Protein AF-A0A2E2U5S4-F1 (afdb_monomer)

pLDDT: mean 83.82, std 11.04, range [49.12, 95.19]

Solvent-accessible surface area (backbone atoms only — not comparable to full-atom values): 4292 Å² total; per-residue (Å²): 136,59,72,68,58,52,55,52,51,53,53,54,50,51,52,53,51,48,53,50,44,55,52,51,62,73,70,53,58,86,89,43,53,71,59,49,53,51,46,53,52,51,49,51,52,51,52,50,53,50,53,52,48,53,52,53,50,51,54,51,53,51,51,51,49,37,72,77,41,81,82,68,82,128

Mean predicted aligned error: 7.26 Å

Nearest PDB structures (foldseek):
  5n72-assembly1_A-2  TM=6.256E-01  e=4.137E+00  Legionella pneumophila
  7vqt-assembly1_A  TM=6.381E-01  e=3.618E+00  Homo sapiens
  5n6x-assembly1_A  TM=6.230E-01  e=5.059E+00  Legionella pneumophila
  4j2c-assembly1_A  TM=6.080E-01  e=5.059E+00  Homo sapiens
  5j45-assembly1_A  TM=5.109E-01  e=2.767E+00  Drosophila melanogaster

Foldseek 3Di:
DDPVVVLVVLLVVLVVLLVVLVVCLVPDDPVPVVVNVVSVVVNVVSVVVNVVSVVVVVVVVVVVVCVVPVPDDD

Sequence (74 aa):
MGERDQKVKIKQRLNALLLRNKKLQKSLKPTQEITMKRLQLNEIQLRNNYRLTEIKVKAMDEDIIRKGCPGVTL

Secondary structure (DSSP, 8-state):
--HHHHHHHHHHHHHHHHHHHHHHHHT--TT-HHHHHHHHHHHHHHHHHHHHHHHHHHHHHHHHHHHHSTT---

Structure (mmCIF, N/CA/C/O backbone):
data_AF-A0A2E2U5S4-F1
#
_entry.id   AF-A0A2E2U5S4-F1
#
loop_
_atom_site.group_PDB
_atom_site.id
_atom_site.type_symbol
_atom_site.label_atom_id
_atom_site.label_alt_id
_atom_site.label_comp_id
_atom_site.label_asym_id
_atom_site.label_entity_id
_atom_site.label_seq_id
_atom_site.pdbx_PDB_ins_code
_atom_site.Cartn_x
_atom_site.Cartn_y
_atom_site.Cartn_z
_atom_site.occupancy
_atom_site.B_iso_or_equiv
_atom_site.auth_seq_id
_atom_site.auth_comp_id
_atom_site.auth_asym_id
_atom_site.auth_atom_id
_atom_site.pdbx_PDB_model_num
ATOM 1 N N . MET A 1 1 ? 10.992 -12.622 -14.832 1.00 49.12 1 MET A N 1
ATOM 2 C CA . MET A 1 1 ? 9.787 -11.803 -14.549 1.00 49.12 1 MET A CA 1
ATOM 3 C C . MET A 1 1 ? 10.082 -10.385 -14.994 1.00 49.12 1 MET A C 1
ATOM 5 O O . MET A 1 1 ? 11.087 -9.847 -14.549 1.00 49.12 1 MET A O 1
ATOM 9 N N . GLY A 1 2 ? 9.283 -9.831 -15.905 1.00 69.88 2 GLY A N 1
ATOM 10 C CA . GLY A 1 2 ? 9.564 -8.527 -16.512 1.00 69.88 2 GLY A CA 1
ATOM 11 C C . GLY A 1 2 ? 9.207 -7.354 -15.597 1.00 69.88 2 GLY A C 1
ATOM 12 O O . GLY A 1 2 ? 8.372 -7.481 -14.702 1.00 69.88 2 GLY A O 1
ATOM 13 N N . GLU A 1 3 ? 9.805 -6.189 -15.845 1.00 64.88 3 GLU A N 1
ATOM 14 C CA . GLU A 1 3 ? 9.545 -4.958 -15.083 1.00 64.88 3 GLU A CA 1
ATOM 15 C C . GLU A 1 3 ? 8.054 -4.574 -15.083 1.00 64.88 3 GLU A C 1
ATOM 17 O O . GLU A 1 3 ? 7.530 -4.114 -14.069 1.00 64.88 3 GLU A O 1
ATOM 22 N N . ARG A 1 4 ? 7.324 -4.856 -16.174 1.00 62.75 4 ARG A N 1
ATOM 23 C CA . ARG A 1 4 ? 5.862 -4.670 -16.271 1.00 62.75 4 ARG A CA 1
ATOM 24 C C . ARG A 1 4 ? 5.076 -5.433 -15.200 1.00 62.75 4 ARG A C 1
ATOM 26 O O . ARG A 1 4 ? 4.169 -4.858 -14.598 1.00 62.75 4 ARG A O 1
ATOM 33 N N . ASP A 1 5 ? 5.445 -6.676 -14.902 1.00 73.56 5 ASP A N 1
ATOM 34 C CA . ASP A 1 5 ? 4.744 -7.488 -13.898 1.00 73.56 5 ASP A CA 1
ATOM 35 C C . ASP A 1 5 ? 4.948 -6.928 -12.488 1.00 73.56 5 ASP A C 1
ATOM 37 O O . ASP A 1 5 ? 4.045 -6.964 -11.649 1.00 73.56 5 ASP A O 1
ATOM 41 N N . GLN A 1 6 ? 6.131 -6.365 -12.222 1.00 75.44 6 GLN A N 1
ATOM 42 C CA . GLN A 1 6 ? 6.416 -5.705 -10.951 1.00 75.44 6 GLN A CA 1
ATOM 43 C C . GLN A 1 6 ? 5.577 -4.433 -10.783 1.00 75.44 6 GLN A C 1
ATOM 45 O O . GLN A 1 6 ? 5.016 -4.218 -9.706 1.00 75.44 6 GLN A O 1
ATOM 50 N N . LYS A 1 7 ? 5.407 -3.635 -11.850 1.00 72.31 7 LYS A N 1
ATOM 51 C CA . LYS A 1 7 ? 4.548 -2.435 -11.846 1.00 72.31 7 LYS A CA 1
ATOM 52 C C . LYS A 1 7 ? 3.107 -2.783 -11.456 1.00 72.31 7 LYS A C 1
ATOM 54 O O . LYS A 1 7 ? 2.533 -2.155 -10.563 1.00 72.31 7 LYS A O 1
ATOM 59 N N . VAL A 1 8 ? 2.540 -3.818 -12.082 1.00 79.38 8 VAL A N 1
ATOM 60 C CA . VAL A 1 8 ? 1.169 -4.281 -11.809 1.00 79.38 8 VAL A CA 1
ATOM 61 C C . VAL A 1 8 ? 1.032 -4.790 -10.372 1.00 79.38 8 VAL A C 1
ATOM 63 O O . VAL A 1 8 ? 0.114 -4.373 -9.662 1.00 79.38 8 VAL A O 1
ATOM 66 N N . LYS A 1 9 ? 1.976 -5.615 -9.898 1.00 85.44 9 LYS A N 1
ATOM 67 C CA . LYS A 1 9 ? 1.965 -6.146 -8.524 1.00 85.44 9 LYS A CA 1
ATOM 68 C C . LYS A 1 9 ? 2.032 -5.045 -7.465 1.00 85.44 9 LYS A C 1
ATOM 70 O O . LYS A 1 9 ? 1.296 -5.103 -6.479 1.00 85.44 9 LYS A O 1
ATOM 75 N N . ILE A 1 10 ? 2.876 -4.028 -7.656 1.00 85.06 10 ILE A N 1
ATOM 76 C CA . ILE A 1 10 ? 2.994 -2.914 -6.704 1.00 85.06 10 ILE A CA 1
ATOM 77 C C . ILE A 1 10 ? 1.690 -2.110 -6.654 1.00 85.06 10 ILE A C 1
ATOM 79 O O . ILE A 1 10 ? 1.188 -1.840 -5.560 1.00 85.06 10 ILE A O 1
ATOM 83 N N . LYS A 1 11 ? 1.088 -1.794 -7.811 1.00 82.62 11 LYS A N 1
ATOM 84 C CA . LYS A 1 11 ? -0.209 -1.097 -7.866 1.00 82.62 11 LYS A CA 1
ATOM 85 C C . LYS A 1 11 ? -1.320 -1.888 -7.173 1.00 82.62 11 LYS A C 1
ATOM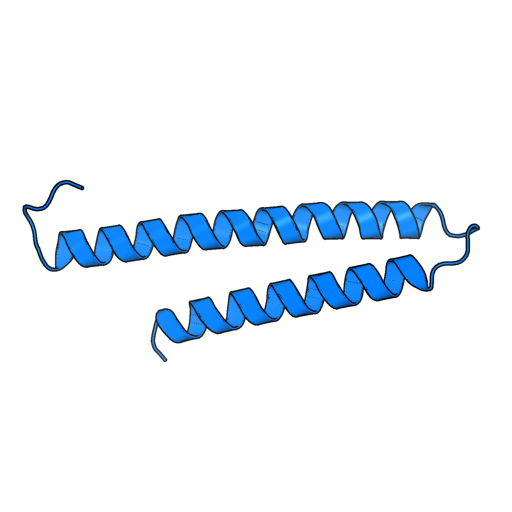 87 O O . LYS A 1 11 ? -2.039 -1.331 -6.344 1.00 82.62 11 LYS A O 1
ATOM 92 N N . GLN A 1 12 ? -1.432 -3.185 -7.458 1.00 88.19 12 GLN A N 1
ATOM 93 C CA . GLN A 1 12 ? -2.417 -4.063 -6.816 1.00 88.19 12 GLN A CA 1
ATOM 94 C C . GLN A 1 12 ? -2.226 -4.112 -5.295 1.00 88.19 12 GLN A C 1
ATOM 96 O O . GLN A 1 12 ? -3.194 -3.979 -4.544 1.00 88.19 12 GLN A O 1
ATOM 101 N N . ARG A 1 13 ? -0.977 -4.228 -4.827 1.00 90.25 13 ARG A N 1
ATOM 102 C CA . ARG A 1 13 ? -0.648 -4.253 -3.396 1.00 90.25 13 ARG A CA 1
ATOM 103 C C . ARG A 1 13 ? -1.013 -2.946 -2.693 1.00 90.25 13 ARG A C 1
ATOM 105 O O . ARG A 1 13 ? -1.630 -2.987 -1.631 1.00 90.25 13 ARG A O 1
ATOM 112 N N . LEU A 1 14 ? -0.663 -1.797 -3.272 1.00 88.75 14 LEU A N 1
ATOM 113 C CA . LEU A 1 14 ? -0.997 -0.486 -2.704 1.00 88.75 14 LEU A CA 1
ATOM 114 C C . LEU A 1 14 ? -2.514 -0.272 -2.637 1.00 88.75 14 LEU A C 1
ATOM 116 O O . LEU A 1 14 ? -3.021 0.168 -1.604 1.00 88.75 14 LEU A O 1
ATOM 120 N N . ASN A 1 15 ? -3.250 -0.670 -3.678 1.00 88.88 15 ASN A N 1
ATOM 121 C CA . ASN A 1 15 ? -4.713 -0.614 -3.681 1.00 88.88 15 ASN A CA 1
ATOM 122 C C . ASN A 1 15 ? -5.335 -1.514 -2.607 1.00 88.88 15 ASN A C 1
ATOM 124 O O . ASN A 1 15 ? -6.241 -1.080 -1.893 1.00 88.88 15 ASN A O 1
ATOM 128 N N . ALA A 1 16 ? -4.830 -2.738 -2.437 1.00 92.81 16 ALA A N 1
ATOM 129 C CA . ALA A 1 16 ? -5.301 -3.645 -1.392 1.00 92.81 16 ALA A CA 1
ATOM 130 C C . ALA A 1 16 ? -5.069 -3.070 0.018 1.00 92.81 16 ALA A C 1
ATOM 132 O O . ALA A 1 16 ? -5.958 -3.131 0.872 1.00 92.81 16 ALA A O 1
ATOM 133 N N . LEU A 1 17 ? -3.904 -2.457 0.256 1.00 92.19 17 LEU A N 1
ATOM 134 C CA . LEU A 1 17 ? -3.589 -1.795 1.525 1.00 92.19 17 LEU A CA 1
ATOM 1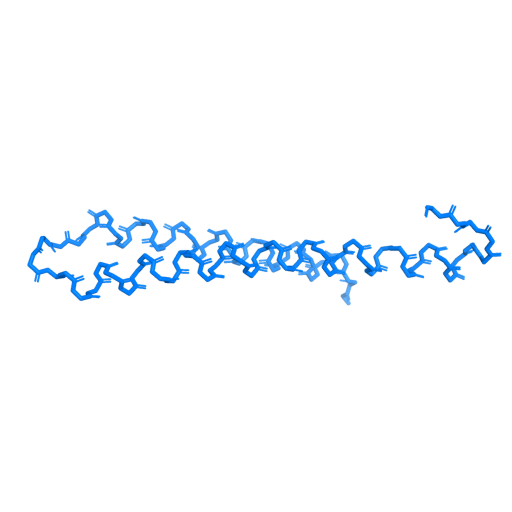35 C C . LEU A 1 17 ? -4.497 -0.590 1.787 1.00 92.19 17 LEU A C 1
ATOM 137 O O . LEU A 1 17 ? -4.974 -0.421 2.910 1.00 92.19 17 LEU A O 1
ATOM 141 N N . LEU A 1 18 ? -4.788 0.210 0.762 1.00 91.12 18 LEU A N 1
ATOM 142 C CA . LEU A 1 18 ? -5.667 1.372 0.878 1.00 91.12 18 LEU A CA 1
ATOM 143 C C . LEU A 1 18 ? -7.119 0.958 1.152 1.00 91.12 18 LEU A C 1
ATOM 145 O O . LEU A 1 18 ? -7.781 1.540 2.013 1.00 91.12 18 LEU A O 1
ATOM 149 N N . LEU A 1 19 ? -7.600 -0.099 0.491 1.00 93.38 19 LEU A N 1
ATOM 150 C CA . LEU A 1 19 ? -8.918 -0.674 0.759 1.00 93.38 19 LEU A CA 1
ATOM 151 C C . LEU 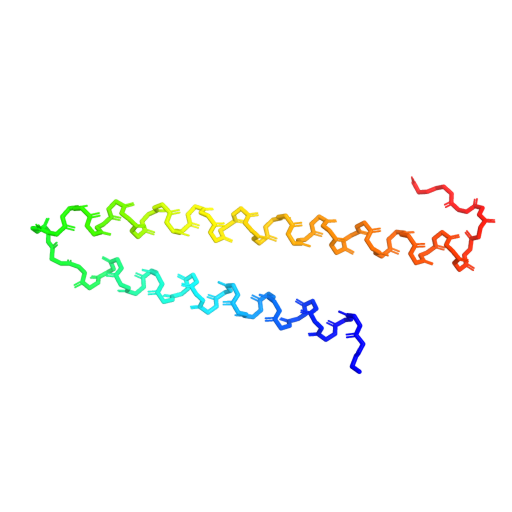A 1 19 ? -9.018 -1.204 2.195 1.00 93.38 19 LEU A C 1
ATOM 153 O O . LEU A 1 19 ? -10.007 -0.946 2.883 1.00 93.38 19 LEU A O 1
ATOM 157 N N . ARG A 1 20 ? -7.987 -1.915 2.668 1.00 93.31 20 ARG A N 1
ATOM 158 C CA . ARG A 1 20 ? -7.923 -2.409 4.049 1.00 93.31 20 ARG A CA 1
ATOM 159 C C . ARG A 1 20 ? -7.913 -1.259 5.054 1.00 93.31 20 ARG A C 1
ATOM 161 O O . ARG A 1 20 ? -8.648 -1.322 6.033 1.00 93.31 20 ARG A O 1
ATOM 168 N N . ASN A 1 21 ? -7.137 -0.207 4.799 1.00 93.50 21 ASN A N 1
ATOM 169 C CA . ASN A 1 21 ? -7.083 0.976 5.656 1.00 93.50 21 ASN A CA 1
ATOM 170 C C . ASN A 1 21 ? -8.470 1.629 5.791 1.00 93.50 21 ASN A C 1
ATOM 172 O O . ASN A 1 21 ? -8.950 1.814 6.906 1.00 93.50 21 ASN A O 1
ATOM 176 N N . LYS A 1 22 ? -9.177 1.841 4.673 1.00 92.06 22 LYS A N 1
ATOM 177 C CA . LYS A 1 22 ? -10.549 2.376 4.680 1.00 92.06 22 LYS A CA 1
ATOM 178 C C . L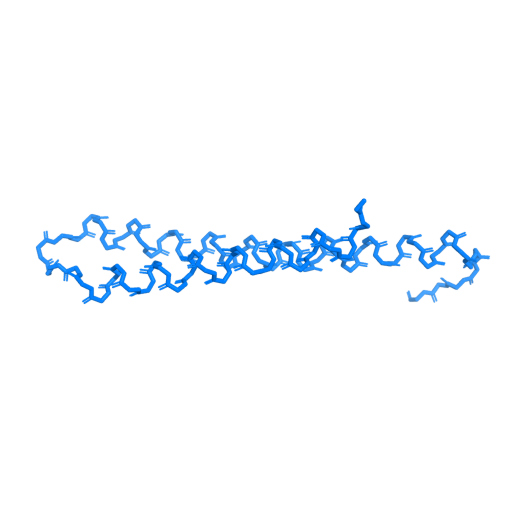YS A 1 22 ? -11.536 1.495 5.446 1.00 92.06 22 LYS A C 1
ATOM 180 O O . LYS A 1 22 ? -12.393 2.016 6.153 1.00 92.06 22 LYS A O 1
ATOM 185 N N . LYS A 1 23 ? -11.435 0.166 5.322 1.00 95.06 23 LYS A N 1
ATOM 186 C CA . LYS A 1 23 ? -12.271 -0.762 6.106 1.00 95.06 23 LYS A CA 1
ATOM 187 C C . LYS A 1 23 ? -12.010 -0.617 7.607 1.00 95.06 23 LYS A C 1
ATOM 189 O O . LYS A 1 23 ? -12.967 -0.547 8.366 1.00 95.06 23 LYS A O 1
ATOM 194 N N . LEU A 1 24 ? -10.742 -0.510 8.009 1.00 92.56 24 LEU A N 1
ATOM 195 C CA . LEU A 1 24 ? -10.359 -0.325 9.411 1.00 92.56 24 LEU A CA 1
ATOM 196 C C . LEU A 1 24 ? -10.856 1.010 9.976 1.00 92.56 24 LEU A C 1
ATOM 198 O O . LEU A 1 24 ? -11.359 1.031 11.093 1.00 92.56 24 LEU A O 1
ATOM 202 N N . GLN A 1 25 ? -10.776 2.096 9.198 1.00 90.88 25 GLN A N 1
ATOM 203 C CA . GLN A 1 25 ? -11.323 3.397 9.604 1.00 90.88 25 GLN A CA 1
ATOM 204 C C . GLN A 1 25 ? -12.839 3.320 9.846 1.00 90.88 25 GLN A C 1
ATOM 206 O O . GLN A 1 25 ? -13.330 3.866 10.826 1.00 90.88 25 GLN A O 1
ATOM 211 N N . LYS A 1 26 ? -13.582 2.598 8.993 1.00 91.75 26 LYS A N 1
ATOM 212 C CA . LYS A 1 26 ? -15.038 2.416 9.145 1.00 91.75 26 LYS A CA 1
ATOM 213 C C . LYS A 1 26 ? -15.431 1.569 10.356 1.00 91.75 26 LYS A C 1
ATOM 215 O O . LYS A 1 26 ? -16.511 1.766 10.895 1.00 91.75 26 LYS A O 1
ATOM 220 N N . SER A 1 27 ? -14.593 0.612 10.757 1.00 92.06 27 SER A N 1
ATOM 221 C CA . SER A 1 27 ? -14.866 -0.278 11.894 1.00 92.06 27 SER A CA 1
ATOM 222 C C . SER A 1 27 ? -14.383 0.268 13.241 1.00 92.06 27 SER A C 1
ATOM 224 O O . SER A 1 27 ? -14.533 -0.407 14.258 1.00 92.06 27 SER A O 1
ATOM 226 N N . LEU A 1 28 ? -13.734 1.435 13.257 1.00 91.62 28 LEU A N 1
ATOM 227 C CA . LEU A 1 28 ? -13.143 1.987 14.469 1.00 91.62 28 LEU A CA 1
ATOM 228 C C . LEU A 1 28 ? -14.215 2.536 15.412 1.00 91.62 28 LEU A C 1
ATOM 230 O O . LEU A 1 28 ? -15.148 3.213 14.983 1.00 91.62 28 LEU A O 1
ATOM 234 N N . LYS A 1 29 ? -14.044 2.304 16.717 1.00 90.88 29 LYS A N 1
ATOM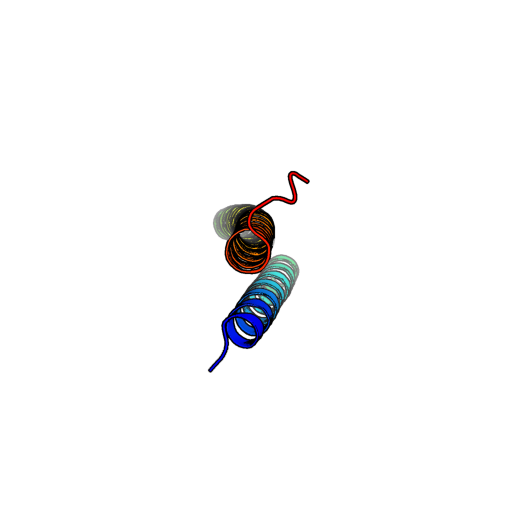 235 C CA . LYS A 1 29 ? -14.879 2.966 17.725 1.00 90.88 29 LYS A CA 1
ATOM 236 C C . LYS A 1 29 ? -14.448 4.435 17.870 1.00 90.88 29 LYS A C 1
ATOM 238 O O . LYS A 1 29 ? -13.246 4.702 17.809 1.00 90.88 29 LYS A O 1
ATOM 243 N N . PRO A 1 30 ? -15.372 5.374 18.156 1.00 83.94 30 PRO A N 1
ATOM 244 C CA . PRO A 1 30 ? -15.035 6.787 18.372 1.00 83.94 30 PRO A CA 1
ATOM 245 C C . PRO A 1 30 ? -13.987 7.016 19.470 1.00 83.94 30 PRO A C 1
ATOM 247 O O . PRO A 1 30 ? -13.181 7.931 19.378 1.00 83.94 30 PRO A O 1
ATOM 250 N N . THR A 1 31 ? -13.930 6.132 20.468 1.00 89.94 31 THR A N 1
ATOM 251 C CA . THR A 1 31 ? -12.952 6.184 21.566 1.00 89.94 31 THR A CA 1
ATOM 252 C C . THR A 1 31 ? -11.510 5.877 21.139 1.00 89.94 3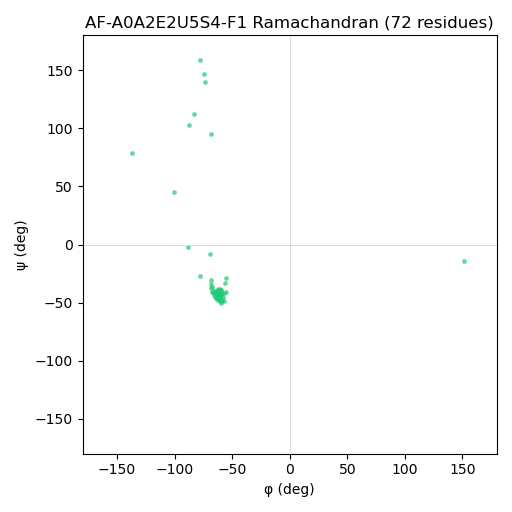1 THR A C 1
ATOM 254 O O . THR A 1 31 ? -10.586 6.030 21.933 1.00 89.94 31 THR A O 1
ATOM 257 N N . GLN A 1 32 ? -11.280 5.440 19.898 1.00 90.75 32 GLN A N 1
ATOM 258 C CA . GLN A 1 32 ? -9.971 5.018 19.389 1.00 90.75 32 GLN A CA 1
ATOM 259 C C . GLN A 1 32 ? -9.295 6.105 18.534 1.00 90.75 32 GLN A C 1
ATOM 261 O O . GLN A 1 32 ? -8.741 5.819 17.469 1.00 90.75 32 GLN A O 1
ATOM 266 N N . GLU A 1 33 ? -9.302 7.357 18.999 1.00 90.69 33 GLU A N 1
ATOM 267 C CA . GLU A 1 33 ? -8.807 8.520 18.242 1.00 90.69 33 GLU A CA 1
ATOM 268 C C . GLU A 1 33 ? -7.355 8.384 17.758 1.00 90.69 33 GLU A C 1
ATOM 270 O O . GLU A 1 33 ? -7.034 8.730 16.620 1.00 90.69 33 GLU A O 1
ATOM 275 N N . ILE A 1 34 ? -6.460 7.843 18.593 1.00 93.62 34 ILE A N 1
ATOM 276 C CA . ILE A 1 34 ? -5.045 7.647 18.231 1.00 93.62 34 ILE A CA 1
ATOM 277 C C . ILE A 1 34 ? -4.926 6.694 17.037 1.00 93.62 34 ILE A C 1
ATOM 279 O O . ILE A 1 34 ? -4.166 6.944 16.097 1.00 93.62 34 ILE A O 1
ATOM 283 N N . THR A 1 35 ? -5.692 5.605 17.051 1.00 91.12 35 THR A N 1
ATOM 284 C CA . THR A 1 35 ? -5.702 4.631 15.958 1.00 91.12 35 THR A CA 1
ATOM 285 C C . THR A 1 35 ? -6.300 5.244 14.692 1.00 91.12 35 THR A C 1
ATOM 287 O O . THR A 1 35 ? -5.770 5.006 13.608 1.00 91.12 35 THR A O 1
ATOM 290 N N . MET A 1 36 ? -7.321 6.100 14.813 1.00 92.31 36 MET A N 1
ATOM 291 C CA . MET A 1 36 ? -7.885 6.838 13.678 1.00 92.31 36 MET A CA 1
ATOM 292 C C . MET A 1 36 ? -6.837 7.744 13.021 1.00 92.31 36 MET A C 1
ATOM 294 O O . MET A 1 36 ? -6.616 7.650 11.813 1.00 92.31 36 MET A O 1
ATOM 298 N N . LYS A 1 37 ? -6.107 8.540 13.815 1.00 93.62 37 LYS A N 1
ATOM 299 C CA . LYS A 1 37 ? -5.021 9.406 13.319 1.00 93.62 37 LYS A CA 1
ATOM 300 C C . LYS A 1 37 ? -3.924 8.604 12.612 1.00 93.62 37 LYS A C 1
ATOM 302 O O . LYS A 1 37 ? -3.452 8.997 11.546 1.00 93.62 37 LYS A O 1
ATOM 307 N N . ARG A 1 38 ? -3.545 7.442 13.156 1.00 94.12 38 ARG A N 1
ATOM 308 C CA . ARG A 1 38 ? -2.569 6.537 12.517 1.00 94.12 38 ARG A CA 1
ATOM 309 C C . ARG A 1 38 ? -3.080 5.971 11.193 1.00 94.12 38 ARG A C 1
ATOM 311 O O . ARG A 1 38 ? -2.319 5.888 10.233 1.00 94.12 38 ARG A O 1
ATOM 318 N N . LEU A 1 39 ? -4.354 5.589 11.119 1.00 91.69 39 LEU A N 1
ATOM 319 C CA . LEU A 1 39 ? -4.951 5.094 9.879 1.00 91.69 39 LEU A CA 1
ATOM 320 C C . LEU A 1 39 ? -5.014 6.185 8.805 1.00 91.69 39 LEU A C 1
ATOM 322 O O . LEU A 1 39 ? -4.672 5.898 7.659 1.00 91.69 39 LEU A O 1
ATOM 326 N N . GLN A 1 40 ? -5.355 7.420 9.176 1.00 92.75 40 GLN A N 1
ATOM 327 C CA . GLN A 1 40 ? -5.324 8.575 8.275 1.00 92.75 40 GLN A CA 1
ATOM 328 C C . GLN A 1 40 ? -3.907 8.857 7.760 1.00 92.75 40 GLN A C 1
ATOM 330 O O . GLN A 1 40 ? -3.707 8.992 6.553 1.00 92.75 40 GLN A O 1
ATOM 335 N N . LEU A 1 41 ? -2.902 8.863 8.643 1.00 95.19 41 LEU A N 1
ATOM 336 C CA . LEU A 1 41 ? -1.501 9.018 8.240 1.00 95.19 41 LEU A CA 1
ATOM 337 C C . LEU A 1 41 ? -1.072 7.918 7.257 1.00 95.19 41 LEU A C 1
ATOM 339 O O . LEU A 1 41 ? -0.475 8.207 6.220 1.00 95.19 41 LEU A O 1
ATOM 343 N N . ASN A 1 42 ? -1.428 6.666 7.548 1.00 93.44 42 ASN A N 1
ATOM 344 C CA . ASN A 1 42 ? -1.154 5.540 6.661 1.00 93.44 42 ASN A CA 1
ATOM 345 C C . ASN A 1 42 ? -1.829 5.710 5.291 1.00 93.44 42 ASN A C 1
ATOM 347 O O . ASN A 1 42 ? -1.234 5.362 4.274 1.00 93.44 42 ASN A O 1
ATOM 351 N N . GLU A 1 43 ? -3.052 6.243 5.230 1.00 93.56 43 GLU A N 1
ATOM 352 C CA . GLU A 1 43 ? -3.718 6.524 3.955 1.00 93.56 43 GLU A CA 1
ATOM 353 C C . GLU A 1 43 ? -2.940 7.559 3.130 1.00 93.56 43 GLU A C 1
ATOM 355 O O . GLU A 1 43 ? -2.709 7.341 1.938 1.00 93.56 43 GLU A O 1
ATOM 360 N N . ILE A 1 44 ? -2.491 8.647 3.761 1.00 94.81 44 ILE A N 1
ATOM 361 C CA . ILE A 1 44 ? -1.682 9.687 3.110 1.00 94.81 44 ILE A CA 1
ATOM 362 C C . ILE A 1 44 ? -0.382 9.082 2.564 1.00 94.81 44 ILE A C 1
ATOM 364 O O . ILE A 1 44 ? -0.052 9.264 1.391 1.00 94.81 44 ILE A O 1
ATOM 368 N N . GLN A 1 45 ? 0.327 8.298 3.377 1.00 94.31 45 GLN A N 1
ATOM 369 C CA . GLN A 1 45 ? 1.569 7.641 2.969 1.00 94.31 45 GLN A CA 1
ATOM 370 C C . GLN A 1 45 ? 1.359 6.665 1.805 1.00 94.31 45 GLN A C 1
ATOM 372 O O . GLN A 1 45 ? 2.140 6.663 0.854 1.00 94.31 45 GLN A O 1
ATOM 377 N N . LEU A 1 46 ? 0.292 5.860 1.832 1.00 90.62 46 LEU A N 1
ATOM 378 C CA . LEU A 1 46 ? -0.034 4.932 0.745 1.00 90.62 46 LEU A CA 1
ATOM 379 C C . LEU A 1 46 ? -0.326 5.669 -0.569 1.00 90.62 46 LEU A C 1
ATOM 381 O O . LEU A 1 46 ? 0.142 5.237 -1.623 1.00 90.62 46 LEU A O 1
ATOM 385 N N . ARG A 1 47 ? -1.045 6.797 -0.515 1.00 90.00 47 ARG A N 1
ATOM 386 C CA . ARG A 1 47 ? -1.319 7.639 -1.693 1.00 90.00 47 ARG A CA 1
ATOM 387 C C . ARG A 1 47 ? -0.047 8.271 -2.251 1.00 90.00 47 ARG A C 1
ATOM 389 O O . ARG A 1 47 ? 0.163 8.245 -3.463 1.00 90.00 47 ARG A O 1
ATOM 396 N N . ASN A 1 48 ? 0.821 8.778 -1.379 1.00 92.25 48 ASN A N 1
ATOM 397 C CA . ASN A 1 48 ? 2.103 9.352 -1.784 1.00 92.25 48 ASN A CA 1
ATOM 398 C C . ASN A 1 48 ? 2.995 8.297 -2.446 1.00 92.25 48 ASN A C 1
ATOM 400 O O . ASN A 1 48 ? 3.518 8.529 -3.533 1.00 92.25 48 ASN A O 1
ATOM 404 N N . ASN A 1 49 ? 3.094 7.107 -1.852 1.00 89.19 49 ASN A N 1
ATOM 405 C CA . ASN A 1 49 ? 3.854 5.995 -2.418 1.00 89.19 49 ASN A CA 1
ATOM 406 C C . ASN A 1 49 ? 3.306 5.542 -3.772 1.00 89.19 49 ASN A C 1
ATOM 408 O O . ASN A 1 49 ? 4.085 5.243 -4.678 1.00 89.19 49 ASN A O 1
ATOM 412 N N . TYR A 1 50 ? 1.982 5.527 -3.940 1.00 87.88 50 TYR A N 1
ATOM 413 C CA . TYR A 1 50 ? 1.365 5.244 -5.232 1.00 87.88 50 TYR A CA 1
ATOM 414 C C . TYR A 1 50 ? 1.796 6.267 -6.288 1.00 87.88 50 TYR A C 1
ATOM 416 O O . TYR A 1 50 ? 2.315 5.883 -7.335 1.00 87.88 50 TYR A O 1
ATOM 424 N N . ARG A 1 51 ? 1.689 7.564 -5.978 1.00 88.38 51 ARG A N 1
ATOM 425 C CA . ARG A 1 51 ? 2.088 8.645 -6.890 1.00 88.38 51 ARG A CA 1
ATOM 426 C C . ARG A 1 51 ? 3.579 8.596 -7.239 1.00 88.38 51 ARG A C 1
ATOM 428 O O . ARG A 1 51 ? 3.936 8.717 -8.407 1.00 88.38 51 ARG A O 1
ATOM 435 N N . LEU A 1 52 ? 4.446 8.377 -6.251 1.00 89.56 52 LEU A N 1
ATOM 436 C CA . LEU A 1 52 ? 5.892 8.236 -6.463 1.00 89.56 52 LEU A CA 1
ATOM 437 C C . LEU A 1 52 ? 6.224 7.021 -7.332 1.00 89.56 52 LEU A C 1
ATOM 439 O O . LEU A 1 52 ? 7.078 7.104 -8.213 1.00 89.56 52 LEU A O 1
ATOM 443 N N . THR A 1 53 ? 5.519 5.908 -7.125 1.00 85.75 53 THR A N 1
ATOM 444 C CA . THR A 1 53 ? 5.675 4.714 -7.960 1.00 85.75 53 THR A CA 1
ATOM 445 C C . THR A 1 53 ? 5.286 5.014 -9.404 1.00 85.75 53 THR A C 1
ATOM 447 O O . THR A 1 53 ? 6.013 4.624 -10.309 1.00 85.75 53 THR A O 1
ATOM 450 N N . GLU A 1 54 ? 4.190 5.739 -9.649 1.00 85.12 54 GLU A N 1
ATOM 451 C CA . GLU A 1 54 ? 3.797 6.127 -11.011 1.00 85.12 54 GLU A CA 1
ATOM 452 C C . GLU A 1 54 ? 4.829 7.024 -11.699 1.00 85.12 54 GLU A C 1
ATOM 454 O O . GLU A 1 54 ? 5.125 6.812 -12.873 1.00 85.12 54 GLU A O 1
ATOM 459 N N . ILE A 1 55 ? 5.415 7.978 -10.972 1.00 87.69 55 ILE A N 1
ATOM 460 C CA . ILE A 1 55 ? 6.494 8.829 -11.495 1.00 87.69 55 ILE A CA 1
ATOM 461 C C . ILE A 1 55 ? 7.711 7.974 -11.864 1.00 87.69 55 ILE A C 1
ATOM 463 O O . ILE A 1 55 ? 8.228 8.086 -12.972 1.00 87.69 55 ILE A O 1
ATOM 467 N N . LYS A 1 56 ? 8.133 7.069 -10.973 1.00 84.88 56 LYS A N 1
ATOM 468 C CA . LYS A 1 56 ? 9.271 6.174 -11.222 1.00 84.88 56 LYS A CA 1
ATOM 469 C C . LYS A 1 56 ? 9.029 5.262 -12.425 1.00 84.88 56 LYS A C 1
ATOM 471 O O . LYS A 1 56 ? 9.930 5.041 -13.223 1.00 84.88 56 LYS A O 1
ATOM 476 N N . VAL A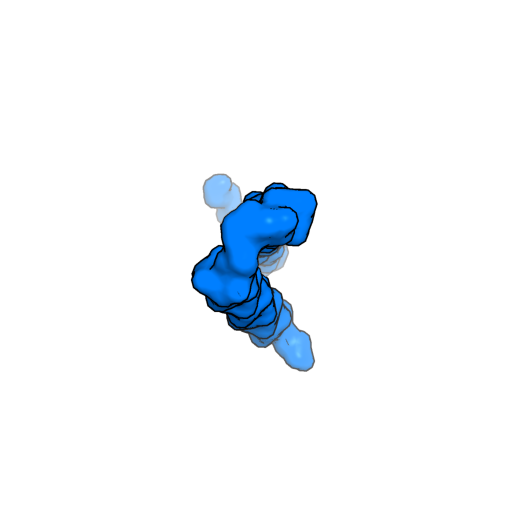 1 57 ? 7.804 4.764 -12.569 1.00 82.62 57 VAL A N 1
ATOM 477 C CA . VAL A 1 57 ? 7.380 3.950 -13.710 1.00 82.62 57 VAL A CA 1
ATOM 478 C C . VAL A 1 57 ? 7.517 4.706 -15.026 1.00 82.62 57 VAL A C 1
ATOM 480 O O . VAL A 1 57 ? 8.084 4.142 -15.958 1.00 82.62 57 VAL A O 1
ATOM 483 N N . LYS A 1 58 ? 7.049 5.959 -15.080 1.00 82.44 58 LYS A N 1
ATOM 484 C CA . LYS A 1 58 ? 7.183 6.815 -16.265 1.00 82.44 58 LYS A CA 1
ATOM 485 C C . LYS A 1 58 ? 8.645 7.092 -16.599 1.00 82.44 58 LYS A C 1
ATOM 487 O O . LYS A 1 58 ? 9.043 6.890 -17.736 1.00 82.44 58 LYS A O 1
ATOM 492 N N . ALA A 1 59 ? 9.452 7.444 -15.599 1.00 84.12 59 ALA A N 1
ATOM 493 C CA . ALA A 1 59 ? 10.881 7.682 -15.788 1.00 84.12 59 ALA A CA 1
ATOM 494 C C . ALA A 1 59 ? 11.620 6.442 -16.327 1.00 84.12 59 ALA A C 1
ATOM 496 O O . ALA A 1 59 ? 12.487 6.565 -17.186 1.00 84.12 59 ALA A O 1
ATOM 497 N N . MET A 1 60 ? 11.260 5.239 -15.860 1.00 80.50 60 MET A N 1
ATOM 498 C CA . MET A 1 60 ? 11.804 3.990 -16.409 1.00 80.50 60 MET A CA 1
ATOM 499 C C . MET A 1 60 ? 11.376 3.765 -17.863 1.00 80.50 60 MET A C 1
ATOM 501 O O . MET A 1 60 ? 12.194 3.348 -18.675 1.00 80.50 60 MET A O 1
ATOM 505 N N . ASP A 1 61 ? 10.112 4.036 -18.201 1.00 79.62 61 ASP A N 1
ATOM 506 C CA . ASP A 1 61 ? 9.628 3.890 -19.578 1.00 79.62 61 ASP A CA 1
ATOM 507 C C . ASP A 1 61 ? 10.332 4.887 -20.522 1.00 79.62 61 ASP A C 1
ATOM 509 O O . ASP A 1 61 ? 10.742 4.505 -21.615 1.00 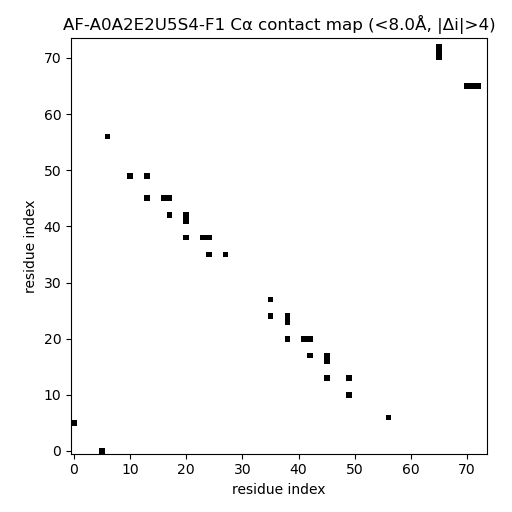79.62 61 ASP A O 1
ATOM 513 N N . GLU A 1 62 ? 10.561 6.127 -20.081 1.00 81.75 62 GLU A N 1
ATOM 514 C CA . GLU A 1 62 ? 11.342 7.128 -20.822 1.00 81.75 62 GLU A CA 1
ATOM 515 C C . GLU A 1 62 ? 12.804 6.706 -21.033 1.00 81.75 62 GLU A C 1
ATOM 517 O O . GLU A 1 62 ? 13.331 6.863 -22.133 1.00 81.75 62 GLU A O 1
ATOM 522 N N . ASP A 1 63 ? 13.464 6.150 -20.011 1.00 80.12 63 ASP A N 1
ATOM 523 C CA . ASP A 1 63 ? 14.843 5.651 -20.118 1.00 80.12 63 ASP A CA 1
ATOM 524 C C . ASP A 1 63 ? 14.953 4.483 -21.111 1.00 80.12 63 ASP A C 1
ATOM 526 O O . ASP A 1 63 ? 15.860 4.454 -21.945 1.00 80.12 63 ASP A O 1
ATOM 530 N N . ILE A 1 64 ? 13.990 3.554 -21.087 1.00 75.94 64 ILE A N 1
ATOM 531 C CA . ILE A 1 64 ? 13.912 2.456 -22.061 1.00 75.94 64 ILE A CA 1
ATOM 532 C C . ILE A 1 64 ? 13.749 3.007 -23.482 1.00 75.94 64 ILE A C 1
ATOM 534 O O . ILE A 1 64 ? 14.455 2.564 -24.390 1.00 75.94 64 ILE A O 1
ATOM 538 N N . ILE A 1 65 ? 12.855 3.982 -23.685 1.00 76.06 65 ILE A N 1
ATOM 539 C CA . ILE A 1 65 ? 12.627 4.599 -25.001 1.00 76.06 65 ILE A CA 1
ATOM 540 C C . ILE A 1 65 ? 13.896 5.299 -25.499 1.00 76.06 65 ILE A C 1
ATOM 542 O O . ILE A 1 65 ? 14.290 5.076 -26.641 1.00 76.06 65 ILE A O 1
ATOM 546 N N . ARG A 1 66 ? 14.585 6.078 -24.652 1.00 73.00 66 ARG A N 1
ATOM 547 C CA . ARG A 1 66 ? 15.842 6.751 -25.033 1.00 73.00 66 ARG A CA 1
ATOM 548 C C . ARG A 1 66 ? 16.951 5.767 -25.394 1.00 73.00 66 ARG A C 1
ATOM 550 O O . ARG A 1 66 ? 17.695 6.021 -26.335 1.00 73.00 66 ARG A O 1
ATOM 557 N N . LYS A 1 67 ? 17.070 4.649 -24.671 1.00 75.00 67 LYS A N 1
ATOM 558 C CA . LYS A 1 67 ? 18.054 3.596 -24.978 1.00 75.00 67 LYS A CA 1
ATOM 559 C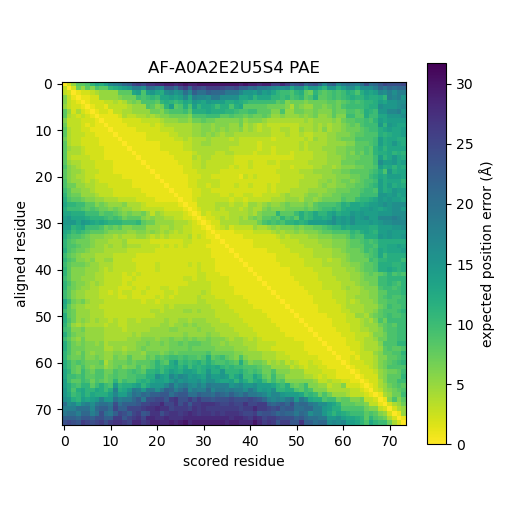 C . LYS A 1 67 ? 17.733 2.856 -26.276 1.00 75.00 67 LYS A C 1
ATOM 561 O O . LYS A 1 67 ? 18.651 2.508 -27.010 1.00 75.00 67 LYS A O 1
ATOM 566 N N . GLY A 1 68 ? 16.452 2.611 -26.556 1.00 68.94 68 GLY A N 1
ATOM 567 C CA . GLY A 1 68 ? 16.002 1.949 -27.784 1.00 68.94 68 GLY A CA 1
ATOM 568 C C . GLY A 1 68 ? 15.991 2.857 -29.019 1.00 68.94 68 GLY A C 1
ATOM 569 O O . GLY A 1 68 ? 16.140 2.367 -30.134 1.00 68.94 68 GLY A O 1
ATOM 570 N N . CYS A 1 69 ? 15.832 4.169 -28.833 1.00 68.31 69 CYS A N 1
ATOM 571 C CA . CYS A 1 69 ? 15.834 5.168 -29.898 1.00 68.31 69 CYS A CA 1
ATOM 572 C C . CYS A 1 69 ? 16.649 6.406 -29.466 1.00 68.31 69 CYS A C 1
ATOM 574 O O . CYS A 1 69 ? 16.078 7.420 -29.042 1.00 68.31 69 CYS A O 1
ATOM 576 N N . PRO A 1 70 ? 17.991 6.324 -29.533 1.00 62.22 70 PRO A N 1
ATOM 577 C CA . PRO A 1 70 ? 18.877 7.417 -29.149 1.00 62.22 70 PRO A CA 1
ATOM 578 C C . PRO A 1 70 ? 18.732 8.567 -30.155 1.00 62.22 70 PRO A C 1
ATOM 580 O O . PRO A 1 70 ? 19.329 8.551 -31.226 1.00 62.22 70 PRO A O 1
ATOM 583 N N . GLY A 1 71 ? 17.884 9.546 -29.838 1.00 59.75 71 GLY A N 1
ATOM 584 C CA . GLY A 1 71 ? 17.604 10.700 -30.703 1.00 59.75 71 GLY A CA 1
ATOM 585 C C . GLY A 1 71 ? 16.205 11.296 -30.544 1.00 59.75 71 GLY A C 1
ATOM 586 O O . GLY A 1 71 ? 15.972 12.417 -30.985 1.00 59.75 71 GLY A O 1
ATOM 587 N N . VAL A 1 72 ? 15.279 10.589 -29.888 1.00 60.53 72 VAL A N 1
ATOM 588 C CA . VAL A 1 72 ? 13.952 11.134 -29.574 1.00 60.53 72 VAL A CA 1
ATOM 589 C C . VAL A 1 72 ? 14.017 11.872 -28.240 1.00 60.53 72 VAL A C 1
ATOM 591 O O . VAL A 1 72 ? 14.039 11.258 -27.172 1.00 60.53 72 VAL A O 1
ATOM 594 N N . THR A 1 73 ? 14.062 13.199 -28.301 1.00 56.91 73 THR A N 1
ATOM 595 C CA . THR A 1 73 ? 13.790 14.067 -27.150 1.00 56.91 73 THR A CA 1
ATOM 596 C C . THR A 1 73 ? 12.272 14.218 -27.050 1.00 56.91 73 THR A C 1
ATOM 598 O O . THR A 1 73 ? 11.660 14.761 -27.969 1.00 56.91 73 THR A O 1
ATOM 601 N N . LEU A 1 74 ? 11.666 13.671 -25.991 1.00 58.00 74 LEU A N 1
ATOM 602 C CA . LEU A 1 74 ? 10.253 13.887 -25.646 1.00 58.00 74 LEU A CA 1
ATOM 603 C C . LEU A 1 74 ? 10.084 15.191 -24.867 1.00 58.00 74 LEU A C 1
ATOM 605 O O . LEU A 1 74 ? 10.941 15.448 -23.989 1.00 58.00 74 LEU A O 1
#

Radius of gyration: 17.83 Å; Cα contacts (8 Å, |Δi|>4): 18; chains: 1; bounding box: 34×26×52 Å